Protein AF-A0A151XHG9-F1 (afdb_monomer_lite)

Organism: NCBI:txid64791

Foldseek 3Di:
DDDDDDDDDDDDDDPPPDCVVVPPPDDPPQDAAPQPRHRDDVVPDPRSVVVCCQAFVDWDQDPQQWIWGQGPVGIDIDGDGDPDPDPPDPVVVVVVVPPDPPDPVVD

Radius of gyration: 26.38 Å; chains: 1; bounding box: 72×54×46 Å

pLDDT: mean 71.73, std 15.81, range [33.88, 91.19]

Structure (mmCIF, N/CA/C/O backbone):
data_AF-A0A151XHG9-F1
#
_entry.id   AF-A0A151XHG9-F1
#
loop_
_atom_site.group_PDB
_atom_site.id
_atom_site.type_symbol
_atom_site.label_atom_id
_atom_site.label_alt_id
_atom_site.label_comp_id
_atom_site.label_asym_id
_atom_site.label_entity_id
_atom_site.label_seq_id
_atom_site.pdbx_PDB_ins_code
_atom_site.Cartn_x
_atom_site.Cartn_y
_atom_site.Cartn_z
_atom_site.occupancy
_atom_site.B_iso_or_equiv
_atom_site.auth_seq_id
_atom_site.auth_comp_id
_atom_site.auth_asym_id
_atom_site.auth_atom_id
_atom_site.pdbx_PDB_model_num
ATOM 1 N N . GLU A 1 1 ? 42.849 -40.693 25.758 1.00 36.78 1 GLU A N 1
ATOM 2 C CA . GLU A 1 1 ? 42.164 -42.001 25.734 1.00 36.78 1 GLU A CA 1
ATOM 3 C C . GLU A 1 1 ? 40.689 -41.804 25.390 1.00 36.78 1 GLU A C 1
ATOM 5 O O . GLU A 1 1 ? 40.116 -40.786 25.758 1.00 36.78 1 GLU A O 1
ATOM 10 N N . LYS A 1 2 ? 40.119 -42.702 24.584 1.00 40.78 2 LYS A N 1
ATOM 11 C CA . LYS A 1 2 ? 38.759 -42.645 24.020 1.00 40.78 2 LYS A CA 1
ATOM 12 C C . LYS A 1 2 ? 37.727 -43.204 25.010 1.00 40.78 2 LYS A C 1
ATOM 14 O O . LYS A 1 2 ? 37.977 -44.278 25.535 1.00 40.78 2 LYS A O 1
ATOM 19 N N . ASN A 1 3 ? 36.530 -42.610 25.104 1.00 33.88 3 ASN A N 1
ATOM 20 C CA . ASN A 1 3 ? 35.233 -43.331 25.051 1.00 33.88 3 ASN A CA 1
ATOM 21 C C . ASN A 1 3 ? 34.054 -42.344 25.157 1.00 33.88 3 ASN A C 1
ATOM 23 O O . ASN A 1 3 ? 33.968 -41.577 26.104 1.00 33.88 3 ASN A O 1
ATOM 27 N N . LYS A 1 4 ? 33.277 -42.133 24.087 1.00 40.12 4 LYS A N 1
ATOM 28 C CA . LYS A 1 4 ? 32.089 -42.883 23.604 1.00 40.12 4 LYS A CA 1
ATOM 29 C C . LYS A 1 4 ? 30.773 -42.502 24.305 1.00 40.12 4 LYS A C 1
ATOM 31 O O . LYS A 1 4 ? 30.485 -42.886 25.428 1.00 40.12 4 LYS A O 1
ATOM 36 N N . LYS A 1 5 ? 29.957 -41.791 23.519 1.00 43.19 5 LYS A N 1
ATOM 37 C CA . LYS A 1 5 ? 28.503 -41.566 23.626 1.00 43.19 5 LYS A CA 1
ATOM 38 C C . LYS A 1 5 ? 27.741 -42.911 23.638 1.00 43.19 5 LYS A C 1
ATOM 40 O O . LYS A 1 5 ? 28.252 -43.879 23.073 1.00 43.19 5 LYS A O 1
ATOM 45 N N . PRO A 1 6 ? 26.478 -42.943 24.101 1.00 39.62 6 PRO A N 1
ATOM 46 C CA . PRO A 1 6 ? 25.407 -42.823 23.106 1.00 39.62 6 PRO A CA 1
ATOM 47 C C . PRO A 1 6 ? 24.206 -42.000 23.604 1.00 39.62 6 PRO A C 1
ATOM 49 O O . PRO A 1 6 ? 23.639 -42.266 24.656 1.00 39.62 6 PRO A O 1
ATOM 52 N N . LYS A 1 7 ? 23.774 -41.013 22.809 1.00 37.59 7 LYS A N 1
ATOM 53 C CA . LYS A 1 7 ? 22.463 -40.369 22.970 1.00 37.59 7 LYS A CA 1
ATOM 54 C C . LYS A 1 7 ? 21.563 -40.946 21.883 1.00 37.59 7 LYS A C 1
ATOM 56 O O . LYS A 1 7 ? 21.885 -40.835 20.699 1.00 37.59 7 LYS A O 1
ATOM 61 N N . SER A 1 8 ? 20.537 -41.658 22.329 1.00 38.22 8 SER A N 1
ATOM 62 C CA . SER A 1 8 ? 19.598 -42.446 21.540 1.00 38.22 8 SER A CA 1
ATOM 63 C C . SER A 1 8 ? 18.892 -41.612 20.467 1.00 38.22 8 SER A C 1
ATOM 65 O O . SER A 1 8 ? 18.478 -40.476 20.692 1.00 38.22 8 SER A O 1
ATOM 67 N N . LYS A 1 9 ? 18.764 -42.207 19.279 1.00 39.91 9 LYS A N 1
ATOM 68 C CA . LYS A 1 9 ? 17.826 -41.810 18.228 1.00 39.91 9 LYS A CA 1
ATOM 69 C C . LYS A 1 9 ? 16.576 -42.677 18.382 1.00 39.91 9 LYS A C 1
ATOM 71 O O . LYS A 1 9 ? 16.724 -43.888 18.284 1.00 39.91 9 LYS A O 1
ATOM 76 N N . THR A 1 10 ? 15.391 -42.072 18.477 1.00 36.03 10 THR A N 1
ATOM 77 C CA . THR A 1 10 ? 14.143 -42.675 17.975 1.00 36.03 10 THR A CA 1
ATOM 78 C C . THR A 1 10 ? 13.274 -41.579 17.369 1.00 36.03 10 THR A C 1
ATOM 80 O O . THR A 1 10 ? 13.021 -40.547 17.983 1.00 36.03 10 THR A O 1
ATOM 83 N N . LYS A 1 11 ? 12.898 -41.811 16.112 1.00 41.81 11 LYS A N 1
ATOM 84 C CA . LYS A 1 11 ? 12.083 -40.972 15.235 1.00 41.81 11 LYS A CA 1
ATOM 85 C C . LYS A 1 11 ? 10.606 -41.051 15.641 1.00 41.81 11 LYS A C 1
ATOM 87 O O . LYS A 1 11 ? 10.107 -42.152 15.838 1.00 41.81 11 LYS A O 1
ATOM 92 N N . SER A 1 12 ? 9.890 -39.928 15.608 1.00 37.97 12 SER A N 1
ATOM 93 C CA . SER A 1 12 ? 8.513 -39.917 15.099 1.00 37.97 12 SER A CA 1
ATOM 94 C C . SER A 1 12 ? 8.226 -38.586 14.391 1.00 37.97 12 SER A C 1
ATOM 96 O O . SER A 1 12 ? 8.278 -37.503 14.961 1.00 37.97 12 SER A O 1
ATOM 98 N N . SER A 1 13 ? 8.097 -38.714 13.076 1.00 48.22 13 SER A N 1
ATOM 99 C CA . SER A 1 13 ? 7.214 -38.005 12.155 1.00 48.22 13 SER A CA 1
ATOM 100 C C . SER A 1 13 ? 6.588 -36.682 12.609 1.00 48.22 13 SER A C 1
ATOM 102 O O . SER A 1 13 ? 5.472 -36.639 13.118 1.00 48.22 13 SER A O 1
ATOM 104 N N . LYS A 1 14 ? 7.230 -35.583 12.223 1.00 44.34 14 LYS A N 1
ATOM 105 C CA . LYS A 1 14 ? 6.548 -34.528 11.469 1.00 44.34 14 LYS A CA 1
ATOM 106 C C . LYS A 1 14 ? 7.628 -33.807 10.677 1.00 44.34 14 LYS A C 1
ATOM 108 O O . LYS A 1 14 ? 8.478 -33.144 11.264 1.00 44.34 14 LYS A O 1
ATOM 113 N N . GLU A 1 15 ? 7.647 -33.992 9.359 1.00 53.84 15 GLU A N 1
ATOM 114 C CA . GLU A 1 15 ? 8.308 -33.039 8.467 1.00 53.84 15 GLU A CA 1
ATOM 115 C C . GLU A 1 15 ? 7.575 -31.708 8.636 1.00 53.84 15 GLU A C 1
ATOM 117 O O . GLU A 1 15 ? 6.627 -31.383 7.930 1.00 53.84 15 GLU A O 1
ATOM 122 N N . VAL A 1 16 ? 7.953 -30.960 9.665 1.00 59.44 16 VAL A N 1
ATOM 123 C CA . VAL A 1 16 ? 7.669 -29.538 9.701 1.00 59.44 16 VAL A CA 1
ATOM 124 C C . VAL A 1 16 ? 8.760 -28.933 8.846 1.00 59.44 16 VAL A C 1
ATOM 126 O O . VAL A 1 16 ? 9.941 -29.085 9.160 1.00 59.44 16 VAL A O 1
ATOM 129 N N . ALA A 1 17 ? 8.376 -28.299 7.743 1.00 61.91 17 ALA A N 1
ATOM 130 C CA . ALA A 1 17 ? 9.296 -27.510 6.945 1.00 61.91 17 ALA A CA 1
ATOM 131 C C . ALA A 1 17 ? 9.910 -26.428 7.850 1.00 61.91 17 ALA A C 1
ATOM 133 O O . ALA A 1 17 ? 9.299 -25.395 8.122 1.00 61.91 17 ALA A O 1
ATOM 134 N N . SER A 1 18 ? 11.102 -26.688 8.388 1.00 69.00 18 SER A N 1
ATOM 135 C CA . SER A 1 18 ? 11.849 -25.692 9.143 1.00 69.00 18 SER A CA 1
ATOM 136 C C . SER A 1 18 ? 12.304 -24.608 8.173 1.00 69.00 18 SER A C 1
ATOM 138 O O . SER A 1 18 ? 13.011 -24.890 7.206 1.00 69.00 18 SER A O 1
ATOM 140 N N . ALA A 1 19 ? 11.942 -23.357 8.460 1.00 66.50 19 ALA A N 1
ATOM 141 C CA . ALA A 1 19 ? 12.295 -22.189 7.649 1.00 66.50 19 ALA A CA 1
ATOM 142 C C . ALA A 1 19 ? 13.813 -22.029 7.419 1.00 66.50 19 ALA A C 1
ATOM 144 O O . ALA A 1 19 ? 14.227 -21.393 6.456 1.00 66.50 19 ALA A O 1
ATOM 145 N N . SER A 1 20 ? 14.653 -22.661 8.245 1.00 62.84 20 SER A N 1
ATOM 146 C CA . SER A 1 20 ? 16.107 -22.717 8.060 1.00 62.84 20 SER A CA 1
ATOM 147 C C . SER A 1 20 ? 16.543 -23.418 6.764 1.00 62.84 20 SER A C 1
ATOM 149 O O . SER A 1 20 ? 17.626 -23.132 6.269 1.00 62.84 20 SER A O 1
ATOM 151 N N . ILE A 1 21 ? 15.713 -24.294 6.185 1.00 65.19 21 ILE A N 1
ATOM 152 C CA . ILE A 1 21 ? 15.997 -24.980 4.909 1.00 65.19 21 ILE A CA 1
ATOM 153 C C . ILE A 1 21 ? 15.752 -24.047 3.706 1.00 65.19 21 ILE A C 1
ATOM 155 O O . ILE A 1 21 ? 16.326 -24.245 2.639 1.00 65.19 21 ILE A O 1
ATOM 159 N N . LEU A 1 22 ? 14.949 -22.987 3.869 1.00 61.66 22 LEU A N 1
ATOM 160 C CA . LEU A 1 22 ? 14.652 -22.024 2.798 1.00 61.66 22 LEU A CA 1
ATOM 161 C C . LEU A 1 22 ? 15.771 -21.006 2.558 1.00 61.66 22 LEU A C 1
ATOM 163 O O . LEU A 1 22 ? 15.710 -20.268 1.573 1.00 61.66 22 LEU A O 1
ATOM 167 N N . LEU A 1 23 ? 16.811 -20.987 3.396 1.00 61.09 23 LEU A N 1
ATOM 168 C CA . LEU A 1 23 ? 18.037 -20.236 3.130 1.00 61.09 23 LEU A CA 1
ATOM 169 C C . LEU A 1 23 ? 18.879 -20.983 2.086 1.00 61.09 23 LEU A C 1
ATOM 171 O O . LEU A 1 23 ? 20.014 -21.384 2.323 1.00 61.09 23 LEU A O 1
ATOM 175 N N . VAL A 1 24 ? 18.299 -21.193 0.905 1.00 67.44 24 VAL A N 1
ATOM 176 C CA . VAL A 1 24 ? 19.057 -21.540 -0.290 1.00 67.44 24 VAL A CA 1
ATOM 177 C C . VAL A 1 24 ? 19.919 -20.322 -0.587 1.00 67.44 24 VAL A C 1
ATOM 179 O O . VAL A 1 24 ? 19.406 -19.306 -1.062 1.00 67.44 24 VAL A O 1
ATOM 182 N N . SER A 1 25 ? 21.219 -20.421 -0.311 1.00 64.94 25 SER A N 1
ATOM 183 C CA . SER A 1 25 ? 22.229 -19.509 -0.846 1.00 64.94 25 SER A CA 1
ATOM 184 C C . SER A 1 25 ? 22.234 -19.641 -2.366 1.00 64.94 25 SER A C 1
ATOM 186 O O . SER A 1 25 ? 23.045 -20.353 -2.952 1.00 64.94 25 SER A O 1
ATOM 188 N N . LYS A 1 26 ? 21.262 -19.005 -3.023 1.00 63.41 26 LYS A N 1
ATOM 189 C CA . LYS A 1 26 ? 21.333 -18.736 -4.450 1.00 63.41 26 LYS A CA 1
ATOM 190 C C . LYS A 1 26 ? 22.461 -17.730 -4.609 1.00 63.41 26 LYS A C 1
ATOM 192 O O . LYS A 1 26 ? 22.422 -16.674 -3.981 1.00 63.41 26 LYS A O 1
ATOM 197 N N . GLU A 1 27 ? 23.426 -18.065 -5.460 1.00 70.88 27 GLU A N 1
ATOM 198 C CA . GLU A 1 27 ? 24.270 -17.097 -6.164 1.00 70.88 27 GLU A CA 1
ATOM 199 C C . GLU A 1 27 ? 23.465 -15.801 -6.371 1.00 70.88 27 GLU A C 1
ATOM 201 O O . GLU A 1 27 ? 22.305 -15.913 -6.807 1.00 70.88 27 GLU A O 1
ATOM 206 N N . PRO A 1 28 ? 23.992 -14.603 -6.053 1.00 63.72 28 PRO A N 1
ATOM 207 C CA . PRO A 1 28 ? 23.248 -13.368 -6.235 1.00 63.72 28 PRO A CA 1
ATOM 208 C C . PRO A 1 28 ? 22.986 -13.193 -7.731 1.00 63.72 28 PRO A C 1
ATOM 210 O O . PRO A 1 28 ? 23.786 -12.630 -8.477 1.00 63.72 28 PRO A O 1
ATOM 213 N N . ARG A 1 29 ? 21.850 -13.717 -8.205 1.00 65.31 29 ARG A N 1
ATOM 214 C CA . ARG A 1 29 ? 21.335 -13.390 -9.526 1.00 65.31 29 ARG A CA 1
ATOM 215 C C . ARG A 1 29 ? 21.208 -11.882 -9.509 1.00 65.31 29 ARG A C 1
ATOM 217 O O . ARG A 1 29 ? 20.562 -11.360 -8.602 1.00 65.31 29 ARG A O 1
ATOM 224 N N . LYS A 1 30 ? 21.877 -11.213 -10.454 1.00 67.94 30 LYS A N 1
ATOM 225 C CA . LYS A 1 30 ? 21.870 -9.751 -10.584 1.00 67.94 30 LYS A CA 1
ATOM 226 C C . LYS A 1 30 ? 20.447 -9.268 -10.314 1.00 67.94 30 LYS A C 1
ATOM 228 O O . LYS A 1 30 ? 19.541 -9.638 -11.059 1.00 67.94 30 LYS A O 1
ATOM 233 N N . ALA A 1 31 ? 20.245 -8.566 -9.201 1.00 75.31 31 ALA A N 1
ATOM 234 C CA . ALA A 1 31 ? 18.921 -8.128 -8.799 1.00 75.31 31 ALA A CA 1
ATOM 235 C C . ALA A 1 31 ? 18.453 -7.117 -9.846 1.00 75.31 31 ALA A C 1
ATOM 237 O O . ALA A 1 31 ? 19.023 -6.037 -9.995 1.00 75.31 31 ALA A O 1
ATOM 238 N N . VAL A 1 32 ? 17.482 -7.536 -10.649 1.00 87.31 32 VAL A N 1
ATOM 239 C CA . VAL A 1 32 ? 16.872 -6.698 -11.669 1.00 87.31 32 VAL A CA 1
ATOM 240 C C . VAL A 1 32 ? 15.624 -6.074 -11.060 1.00 87.31 32 VAL A C 1
ATOM 242 O O . VAL A 1 32 ? 14.815 -6.764 -10.440 1.00 87.31 32 VAL A O 1
ATOM 245 N N . CYS A 1 33 ? 15.457 -4.771 -11.251 1.00 88.62 33 CYS A N 1
ATOM 246 C CA . CYS A 1 33 ? 14.300 -4.035 -10.779 1.00 88.62 33 CYS A CA 1
ATOM 247 C C . CYS A 1 33 ? 13.014 -4.566 -11.431 1.00 88.62 33 CYS A C 1
ATOM 249 O O . CYS A 1 33 ? 12.894 -4.596 -12.659 1.00 88.62 33 CYS A O 1
ATOM 251 N N . ILE A 1 34 ? 12.022 -4.929 -10.612 1.00 89.31 34 ILE A N 1
ATOM 252 C CA . ILE A 1 34 ? 10.725 -5.460 -11.074 1.00 89.31 34 ILE A CA 1
ATOM 253 C C . ILE A 1 34 ? 9.935 -4.447 -11.921 1.00 89.31 34 ILE A C 1
ATOM 255 O O . ILE A 1 34 ? 9.169 -4.836 -12.798 1.00 89.31 34 ILE A O 1
ATOM 259 N N . PHE A 1 35 ? 10.160 -3.149 -11.709 1.00 88.44 35 PHE A N 1
ATOM 260 C CA . PHE A 1 35 ? 9.390 -2.075 -12.342 1.00 88.44 35 PHE A CA 1
ATOM 261 C C . PHE A 1 35 ? 9.932 -1.636 -13.709 1.00 88.44 35 PHE A C 1
ATOM 263 O O . PHE A 1 35 ? 9.181 -1.157 -14.557 1.00 88.44 35 PHE A O 1
ATOM 270 N N . CYS A 1 36 ? 11.240 -1.758 -13.943 1.00 89.94 36 CYS A N 1
ATOM 271 C CA . CYS A 1 36 ? 11.874 -1.223 -15.158 1.00 89.94 36 CYS A CA 1
ATOM 272 C C . CYS A 1 36 ? 12.952 -2.124 -15.770 1.00 89.94 36 CYS A C 1
ATOM 274 O O . CYS A 1 36 ? 13.547 -1.752 -16.779 1.00 89.94 36 CYS A O 1
ATOM 276 N N . LYS A 1 37 ? 13.179 -3.310 -15.198 1.00 88.44 37 LYS A N 1
ATOM 277 C CA . LYS A 1 37 ? 14.097 -4.333 -15.707 1.00 88.44 37 LYS A CA 1
ATOM 278 C C . LYS A 1 37 ? 15.575 -3.911 -15.796 1.00 88.44 37 LYS A C 1
ATOM 280 O O . LYS A 1 37 ? 16.351 -4.594 -16.457 1.00 88.44 37 LYS A O 1
ATOM 285 N N . SER A 1 38 ? 15.990 -2.839 -15.119 1.00 86.38 38 SER A N 1
ATOM 286 C CA . SER A 1 38 ? 17.404 -2.448 -15.012 1.00 86.38 38 SER A CA 1
ATOM 287 C C . SER A 1 38 ? 18.041 -2.913 -13.696 1.00 86.38 38 SER A C 1
ATOM 289 O O . SER A 1 38 ? 17.352 -3.355 -12.778 1.00 86.38 38 SER A O 1
ATOM 291 N N . SER A 1 39 ? 19.372 -2.872 -13.611 1.00 86.75 39 SER A N 1
ATOM 292 C CA . SER A 1 39 ? 20.146 -3.351 -12.458 1.00 86.75 39 SER A CA 1
ATOM 293 C C . SER A 1 39 ? 20.194 -2.312 -11.334 1.00 86.75 39 SER A C 1
ATOM 295 O O . SER A 1 39 ? 21.163 -1.564 -11.217 1.00 86.75 39 SER A O 1
ATOM 297 N N . HIS A 1 40 ? 19.137 -2.238 -10.533 1.00 87.69 40 HIS A N 1
ATOM 298 C CA . HIS A 1 40 ? 19.098 -1.473 -9.286 1.00 87.69 40 HIS A CA 1
ATOM 299 C C . HIS A 1 40 ? 18.068 -2.069 -8.323 1.00 87.69 40 HIS A C 1
ATOM 301 O O . HIS A 1 40 ? 17.211 -2.864 -8.718 1.00 87.69 40 HIS A O 1
ATOM 307 N N . GLU A 1 41 ? 18.138 -1.661 -7.057 1.00 85.12 41 GLU A N 1
ATOM 308 C CA . GLU A 1 41 ? 17.124 -1.998 -6.062 1.00 85.12 41 GLU A CA 1
ATOM 309 C C . GLU A 1 41 ? 15.783 -1.351 -6.399 1.00 85.12 41 GLU A C 1
ATOM 311 O O . GLU A 1 41 ? 15.715 -0.161 -6.686 1.00 85.12 41 GLU A O 1
ATOM 316 N N . SER A 1 42 ? 14.689 -2.100 -6.275 1.00 84.81 42 SER A N 1
ATOM 317 C CA . SER A 1 42 ? 13.337 -1.600 -6.554 1.00 84.81 42 SER A CA 1
ATOM 318 C C . SER A 1 42 ? 12.958 -0.329 -5.772 1.00 84.81 42 SER A C 1
ATOM 320 O O . SER A 1 42 ? 12.114 0.428 -6.241 1.00 84.81 42 SER A O 1
ATOM 322 N N . LEU A 1 43 ? 13.593 -0.075 -4.618 1.00 81.50 43 LEU A N 1
ATOM 323 C CA . LEU A 1 43 ? 13.419 1.136 -3.802 1.00 81.50 43 LEU A CA 1
ATOM 324 C C . LEU A 1 43 ? 13.967 2.403 -4.479 1.00 81.50 43 LEU A C 1
ATOM 326 O O . LEU A 1 43 ? 13.397 3.476 -4.317 1.00 81.50 43 LEU A O 1
ATOM 330 N N . ALA A 1 44 ? 15.044 2.280 -5.257 1.00 85.25 44 ALA A N 1
ATOM 331 C CA . ALA A 1 44 ? 15.661 3.389 -5.986 1.00 85.25 44 ALA A CA 1
ATOM 332 C C . ALA A 1 44 ? 15.010 3.632 -7.361 1.00 85.25 44 ALA A C 1
ATOM 334 O O . ALA A 1 44 ? 15.475 4.465 -8.137 1.00 85.25 44 ALA A O 1
ATOM 335 N N . CYS A 1 45 ? 13.950 2.889 -7.694 1.00 89.69 45 CYS A N 1
ATOM 336 C CA . CYS A 1 45 ? 13.285 3.012 -8.979 1.00 89.69 45 CYS A CA 1
ATOM 337 C C . CYS A 1 45 ? 12.317 4.195 -8.994 1.00 89.69 45 CYS A C 1
ATOM 339 O O . CYS A 1 45 ? 11.328 4.209 -8.262 1.00 89.69 45 CYS A O 1
ATOM 341 N N . GLU A 1 46 ? 12.522 5.133 -9.915 1.00 87.75 46 GLU A N 1
ATOM 342 C CA . GLU A 1 46 ? 11.614 6.267 -10.115 1.00 87.75 46 GLU A CA 1
ATOM 343 C C . GLU A 1 46 ? 10.180 5.809 -10.427 1.00 87.75 46 GLU A C 1
ATOM 345 O O . GLU A 1 46 ? 9.225 6.315 -9.846 1.00 87.75 46 GLU A O 1
ATOM 350 N N . LYS A 1 47 ? 10.014 4.778 -11.268 1.00 85.19 47 LYS A N 1
ATOM 351 C CA . LYS A 1 47 ? 8.687 4.227 -11.596 1.00 85.19 47 LYS A CA 1
ATOM 352 C C . LYS A 1 47 ? 7.984 3.641 -10.372 1.00 85.19 47 LYS A C 1
ATOM 354 O O . LYS A 1 47 ? 6.771 3.779 -10.248 1.00 85.19 47 LYS A O 1
ATOM 359 N N . ALA A 1 48 ? 8.737 3.007 -9.473 1.00 88.19 48 ALA A N 1
ATOM 360 C CA . ALA A 1 48 ? 8.196 2.491 -8.219 1.00 88.19 48 ALA A CA 1
ATOM 361 C C . ALA A 1 48 ? 7.789 3.630 -7.282 1.00 88.19 48 ALA A C 1
ATOM 363 O O . ALA A 1 48 ? 6.738 3.561 -6.651 1.00 88.19 48 ALA A O 1
ATOM 364 N N . HIS A 1 49 ? 8.594 4.692 -7.223 1.00 85.38 49 HIS A N 1
ATOM 365 C CA . HIS A 1 49 ? 8.301 5.864 -6.410 1.00 85.38 49 HIS A CA 1
ATOM 366 C C . HIS A 1 49 ? 7.043 6.589 -6.905 1.00 85.38 49 HIS A C 1
ATOM 368 O O . HIS A 1 49 ? 6.143 6.853 -6.111 1.00 85.38 49 HIS A O 1
ATOM 374 N N . VAL A 1 50 ? 6.931 6.837 -8.214 1.00 83.38 50 VAL A N 1
ATOM 375 C CA . VAL A 1 50 ? 5.749 7.469 -8.818 1.00 83.38 50 VAL A CA 1
ATOM 376 C C . VAL A 1 50 ? 4.505 6.607 -8.613 1.00 83.38 50 VAL A C 1
ATOM 378 O O . VAL A 1 50 ? 3.483 7.128 -8.180 1.00 83.38 50 VAL A O 1
ATOM 381 N N . ALA A 1 51 ? 4.582 5.292 -8.843 1.00 80.44 51 ALA A N 1
ATOM 382 C CA . ALA A 1 51 ? 3.454 4.392 -8.604 1.00 80.44 51 ALA A CA 1
ATOM 383 C C . ALA A 1 51 ? 3.053 4.357 -7.122 1.00 80.44 51 ALA A C 1
ATOM 385 O O . ALA A 1 51 ? 1.880 4.505 -6.800 1.00 80.44 51 ALA A O 1
ATOM 386 N N . GLY A 1 52 ? 4.017 4.229 -6.207 1.00 80.62 52 GLY A N 1
ATOM 387 C CA . GLY A 1 52 ? 3.753 4.236 -4.768 1.00 80.62 52 GLY A CA 1
ATOM 388 C C . GLY A 1 52 ? 3.118 5.542 -4.292 1.00 80.62 52 GLY A C 1
ATOM 389 O O . GLY A 1 52 ? 2.223 5.506 -3.447 1.00 80.62 52 GLY A O 1
ATOM 390 N N . LYS A 1 53 ? 3.537 6.672 -4.875 1.00 78.19 53 LYS A N 1
ATOM 391 C CA . LYS A 1 53 ? 2.946 7.984 -4.624 1.00 78.19 53 LYS A CA 1
ATOM 392 C C . LYS A 1 53 ? 1.524 8.064 -5.171 1.00 78.19 53 LYS A C 1
ATOM 394 O O . LYS A 1 53 ? 0.620 8.314 -4.401 1.00 78.19 53 LYS A O 1
ATOM 399 N N . LEU A 1 54 ? 1.288 7.742 -6.441 1.00 70.25 54 LEU A N 1
ATOM 400 C CA . LEU A 1 54 ? -0.061 7.755 -7.029 1.00 70.25 54 LEU A CA 1
ATOM 401 C C . LEU A 1 54 ? -1.046 6.833 -6.297 1.00 70.25 54 LEU A C 1
ATOM 403 O O . LEU A 1 54 ? -2.212 7.173 -6.145 1.00 70.25 54 LEU A O 1
ATOM 407 N N . MET A 1 55 ? -0.576 5.675 -5.833 1.00 70.88 55 MET A N 1
ATOM 408 C CA . MET A 1 55 ? -1.421 4.690 -5.157 1.00 70.88 55 MET A CA 1
ATOM 409 C C . MET A 1 55 ? -1.661 4.987 -3.676 1.00 70.88 55 MET A C 1
ATOM 411 O O . MET A 1 55 ? -2.577 4.405 -3.106 1.00 70.88 55 MET A O 1
ATOM 415 N N . THR A 1 56 ? -0.814 5.807 -3.043 1.00 75.00 56 THR A N 1
ATOM 416 C CA . THR A 1 56 ? -0.812 5.980 -1.582 1.00 75.00 56 THR A CA 1
ATOM 417 C C . THR A 1 56 ? -0.477 7.409 -1.138 1.00 75.00 56 THR A C 1
ATOM 419 O O . THR A 1 56 ? 0.073 7.584 -0.052 1.00 75.00 56 THR A O 1
ATOM 422 N N . ASP A 1 57 ? -0.730 8.431 -1.963 1.00 72.06 57 ASP A N 1
ATOM 423 C CA . ASP A 1 57 ? -0.291 9.814 -1.684 1.00 72.06 57 ASP A CA 1
ATOM 424 C C . ASP A 1 57 ? -0.969 10.370 -0.426 1.00 72.06 57 ASP A C 1
ATOM 426 O O . ASP A 1 57 ? -0.351 11.073 0.373 1.00 72.06 57 ASP A O 1
ATOM 430 N N . GLN A 1 58 ? -2.229 9.991 -0.192 1.00 78.50 58 GLN A N 1
ATOM 431 C CA . GLN A 1 58 ? -2.952 10.364 1.018 1.00 78.50 58 GLN A CA 1
ATOM 432 C C . GLN A 1 58 ? -2.813 9.279 2.087 1.00 78.50 58 GLN A C 1
ATOM 434 O O . GLN A 1 58 ? -3.627 8.361 2.200 1.00 78.50 58 GLN A O 1
ATOM 439 N N . LYS A 1 59 ? -1.763 9.403 2.905 1.00 87.12 59 LYS A N 1
ATOM 440 C CA . LYS A 1 59 ? -1.638 8.663 4.168 1.00 87.12 59 LYS A CA 1
ATOM 441 C C . LYS A 1 59 ? -2.032 9.560 5.330 1.00 87.12 59 LYS A C 1
ATOM 443 O O . LYS A 1 59 ? -1.443 10.619 5.531 1.00 87.12 59 LYS A O 1
ATOM 448 N N . HIS A 1 60 ? -2.977 9.106 6.135 1.00 88.81 60 HIS A N 1
ATOM 449 C CA . HIS A 1 60 ? -3.373 9.745 7.377 1.00 88.81 60 HIS A CA 1
ATOM 450 C C . HIS A 1 60 ? -2.982 8.857 8.556 1.00 88.81 60 HIS A C 1
ATOM 452 O O . HIS A 1 60 ? -3.483 7.744 8.694 1.00 88.81 60 HIS A O 1
ATOM 458 N N . ASN A 1 61 ? -2.084 9.336 9.417 1.00 88.88 61 ASN A N 1
ATOM 459 C CA . ASN A 1 61 ? -1.750 8.640 10.658 1.00 88.88 61 ASN A CA 1
ATOM 460 C C . ASN A 1 61 ? -2.788 8.987 11.727 1.00 88.88 61 ASN A C 1
ATOM 462 O O . ASN A 1 61 ? -2.924 10.143 12.125 1.00 88.88 61 ASN A O 1
ATOM 466 N N . LEU A 1 62 ? -3.514 7.977 12.193 1.00 87.81 62 LEU A N 1
ATOM 467 C CA . LEU A 1 62 ? -4.468 8.090 13.281 1.00 87.81 62 LEU A CA 1
ATOM 468 C C . LEU A 1 62 ? -3.735 8.058 14.630 1.00 87.81 62 LEU A C 1
ATOM 470 O O . LEU A 1 62 ? -2.632 7.532 14.771 1.00 87.81 62 LEU A O 1
ATOM 474 N N . LYS A 1 63 ? -4.392 8.584 15.667 1.00 86.25 63 LYS A N 1
ATOM 475 C CA . LYS A 1 63 ? -3.851 8.656 17.040 1.00 86.25 63 LYS A CA 1
ATOM 476 C C . LYS A 1 63 ? -3.606 7.287 17.688 1.00 86.25 63 LYS A C 1
ATOM 478 O O . LYS A 1 63 ? -2.954 7.210 18.720 1.00 86.25 63 LYS A O 1
ATOM 483 N N . ASN A 1 64 ? -4.166 6.225 17.119 1.00 84.44 64 ASN A N 1
ATOM 484 C CA . ASN A 1 64 ? -4.176 4.873 17.667 1.00 84.44 64 ASN A CA 1
ATOM 485 C C . ASN A 1 64 ? -3.160 3.938 16.986 1.00 84.44 64 ASN A C 1
ATOM 487 O O . ASN A 1 64 ? -3.407 2.739 16.918 1.00 84.44 64 ASN A O 1
ATOM 491 N N . GLU A 1 65 ? -2.057 4.487 16.4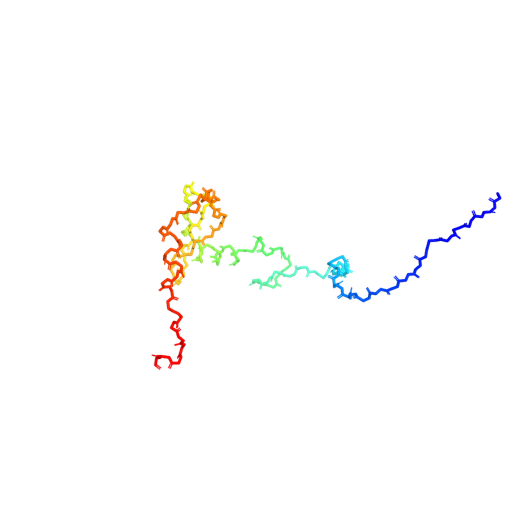65 1.00 87.25 65 GLU A N 1
ATOM 492 C CA . GLU A 1 65 ? -1.013 3.750 15.725 1.00 87.25 65 GLU A CA 1
ATOM 493 C C . GLU A 1 65 ? -1.504 3.073 14.430 1.00 87.25 65 GLU A C 1
ATOM 495 O O . GLU A 1 65 ? -0.803 2.243 13.846 1.00 87.25 65 GLU A O 1
ATOM 500 N N . LEU A 1 66 ? -2.700 3.435 13.958 1.00 89.12 66 LEU A N 1
ATOM 501 C CA . LEU A 1 66 ? -3.194 3.044 12.645 1.00 89.12 66 LEU A CA 1
ATOM 502 C C . LEU A 1 66 ? -2.848 4.112 11.610 1.00 89.12 66 LEU A C 1
ATOM 504 O O . LEU A 1 66 ? -2.849 5.308 11.892 1.00 89.12 66 LEU A O 1
ATOM 508 N N . THR A 1 67 ? -2.626 3.682 10.380 1.00 90.50 67 THR A N 1
ATOM 509 C CA . THR A 1 67 ? -2.435 4.541 9.217 1.00 90.50 67 THR A CA 1
ATOM 510 C C . THR A 1 67 ? -3.528 4.223 8.208 1.00 90.50 67 THR A C 1
ATOM 512 O O . THR A 1 67 ? -3.637 3.091 7.743 1.00 90.50 67 THR A O 1
ATOM 515 N N . ALA A 1 68 ? -4.342 5.215 7.863 1.00 90.62 68 ALA A N 1
ATOM 516 C CA . ALA A 1 68 ? -5.257 5.135 6.737 1.00 90.62 68 ALA A CA 1
ATOM 517 C C . ALA A 1 68 ? -4.528 5.560 5.461 1.00 90.62 68 ALA A C 1
ATOM 519 O O . ALA A 1 68 ? -3.882 6.601 5.430 1.00 90.62 68 ALA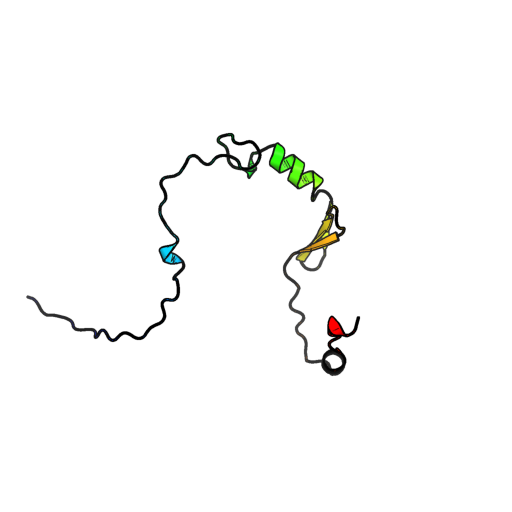 A O 1
ATOM 520 N N . CYS A 1 69 ? -4.636 4.756 4.418 1.00 87.94 69 CYS A N 1
ATOM 521 C CA . CYS A 1 69 ? -4.097 5.012 3.095 1.00 87.94 69 CYS A CA 1
ATOM 522 C C . CYS A 1 69 ? -5.269 5.108 2.119 1.00 87.94 69 CYS A C 1
ATOM 524 O O . CYS A 1 69 ? -6.057 4.166 2.013 1.00 87.94 69 CYS A O 1
ATOM 526 N N . GLU A 1 70 ? -5.397 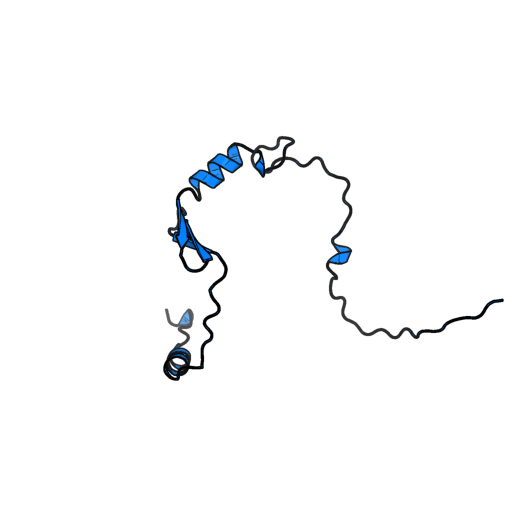6.224 1.413 1.00 86.25 70 GLU A N 1
ATOM 527 C CA . GLU A 1 70 ? -6.334 6.327 0.298 1.00 86.25 70 GLU A CA 1
ATOM 528 C C . GLU A 1 70 ? -5.795 5.536 -0.895 1.00 86.25 70 GLU A C 1
ATOM 530 O O . GLU A 1 70 ? -4.623 5.645 -1.253 1.00 86.25 70 GLU A O 1
ATOM 535 N N . THR A 1 71 ? -6.660 4.727 -1.496 1.00 82.00 71 THR A N 1
ATOM 536 C CA . THR A 1 71 ? -6.397 3.948 -2.707 1.00 82.00 71 THR A CA 1
ATOM 537 C C . THR A 1 71 ? -7.510 4.217 -3.719 1.00 82.00 71 THR A C 1
ATOM 539 O O . THR A 1 71 ? -8.549 4.778 -3.373 1.00 82.00 71 THR A O 1
ATOM 542 N N . HIS A 1 72 ? -7.369 3.740 -4.958 1.00 78.31 72 HIS A N 1
ATOM 543 C CA . HIS A 1 72 ? -8.444 3.837 -5.959 1.00 78.31 72 HIS A CA 1
ATOM 544 C C . HIS A 1 72 ? -9.753 3.131 -5.561 1.00 78.31 72 HIS A C 1
ATOM 546 O O . HIS A 1 72 ? -10.794 3.412 -6.146 1.00 78.31 72 HIS A O 1
ATOM 552 N N . LEU A 1 73 ? -9.711 2.220 -4.582 1.00 81.12 73 LEU A N 1
ATOM 553 C CA . LEU A 1 73 ? -10.883 1.519 -4.049 1.00 81.12 73 LEU A CA 1
ATOM 554 C C . LEU A 1 73 ? -11.456 2.199 -2.791 1.00 81.12 73 LEU A C 1
ATOM 556 O O . LEU A 1 73 ? -12.386 1.677 -2.182 1.00 81.12 73 LEU A O 1
ATOM 560 N N . GLY A 1 74 ? -10.904 3.349 -2.390 1.00 85.50 74 GLY A N 1
ATOM 561 C CA . GLY A 1 74 ? -11.246 4.067 -1.164 1.00 85.50 74 GLY A CA 1
ATOM 562 C C . GLY A 1 74 ? -10.180 3.943 -0.072 1.00 85.50 74 GLY A C 1
ATOM 563 O O . GLY A 1 74 ? -9.020 3.605 -0.326 1.00 85.50 74 GLY A O 1
ATOM 564 N N . TRP A 1 75 ? -10.577 4.246 1.164 1.00 89.44 75 TRP A N 1
ATOM 565 C CA . TRP A 1 75 ? -9.688 4.281 2.326 1.00 89.44 75 TRP A CA 1
ATOM 566 C C . TRP A 1 75 ? -9.418 2.883 2.890 1.00 89.44 75 TRP A C 1
ATOM 568 O O . TRP A 1 75 ? -10.339 2.176 3.292 1.00 89.44 75 TRP A O 1
ATOM 578 N N . THR A 1 76 ? -8.142 2.509 2.984 1.00 88.19 76 THR A N 1
ATOM 579 C CA . THR A 1 76 ? -7.679 1.277 3.643 1.00 88.19 76 THR A CA 1
ATOM 580 C C . THR A 1 76 ? -6.939 1.621 4.931 1.00 88.19 76 THR A C 1
ATOM 582 O O . THR A 1 76 ? -5.976 2.380 4.898 1.00 88.19 76 THR A O 1
ATOM 585 N N . VAL A 1 77 ? -7.341 1.053 6.071 1.00 91.19 77 VAL A N 1
ATOM 586 C CA . VAL A 1 77 ? -6.661 1.260 7.363 1.00 91.19 77 VAL A CA 1
ATOM 587 C C . VAL A 1 77 ? -5.705 0.099 7.645 1.00 91.19 77 VAL A C 1
ATOM 589 O O . VAL A 1 77 ? -6.095 -1.062 7.574 1.00 91.19 77 VAL A O 1
ATOM 592 N N . MET A 1 78 ? -4.452 0.405 7.976 1.00 88.06 78 MET A N 1
ATOM 593 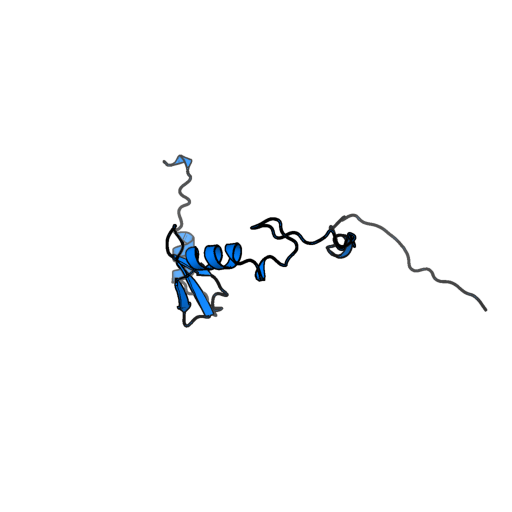C CA . MET A 1 78 ? -3.395 -0.561 8.291 1.00 88.06 78 MET A CA 1
ATOM 594 C C . MET A 1 78 ? -2.727 -0.209 9.623 1.00 88.06 78 MET A C 1
ATOM 596 O O . MET A 1 78 ? -2.780 0.934 10.060 1.00 88.06 78 MET A O 1
ATOM 600 N N . GLY A 1 79 ? -2.056 -1.168 10.257 1.00 89.25 79 GLY A N 1
ATOM 601 C CA . GLY A 1 79 ? -1.305 -0.938 11.494 1.00 89.25 79 GLY A CA 1
ATOM 602 C C . GLY A 1 79 ? -1.731 -1.865 12.622 1.00 89.25 79 GLY A C 1
ATOM 603 O O . GLY A 1 79 ? -2.537 -2.781 12.443 1.00 89.25 79 GLY A O 1
ATOM 604 N N . LYS A 1 80 ? -1.141 -1.654 13.796 1.00 85.56 80 LYS A N 1
ATOM 605 C CA . LYS A 1 80 ? -1.428 -2.474 14.967 1.00 85.56 80 LYS A CA 1
ATOM 606 C C . LYS A 1 80 ? -2.621 -1.879 15.699 1.00 85.56 80 LYS A C 1
ATOM 608 O O . LYS A 1 80 ? -2.559 -0.755 16.174 1.00 85.56 80 LYS A O 1
ATOM 613 N N . LEU A 1 81 ? -3.696 -2.651 15.815 1.00 82.56 81 LEU A N 1
ATOM 614 C CA . LEU A 1 81 ? -4.841 -2.225 16.606 1.00 82.56 81 LEU A CA 1
ATOM 615 C C . LEU A 1 81 ? -4.434 -2.128 18.092 1.00 82.56 81 LEU A C 1
ATOM 617 O O . LEU A 1 81 ? -3.778 -3.052 18.598 1.00 82.56 81 LEU A O 1
ATOM 621 N N . PRO A 1 82 ? -4.833 -1.065 18.814 1.00 80.81 82 PRO A N 1
ATOM 622 C CA . PRO A 1 82 ? -4.633 -0.997 20.252 1.00 80.81 82 PRO A CA 1
ATOM 623 C C . PRO A 1 82 ? -5.263 -2.214 20.923 1.00 80.81 82 PRO A C 1
ATOM 625 O O . PRO A 1 82 ? -6.408 -2.574 20.640 1.00 80.81 82 PRO A O 1
ATOM 628 N N . LYS A 1 83 ? -4.531 -2.845 21.844 1.00 76.88 83 LYS A N 1
ATOM 629 C CA . LYS A 1 83 ? -5.107 -3.883 22.701 1.00 76.88 83 LYS A CA 1
ATOM 630 C C . LYS A 1 83 ? -6.066 -3.213 23.675 1.00 76.88 83 LYS A C 1
ATOM 632 O O . LYS A 1 83 ? -5.651 -2.727 24.723 1.00 76.88 83 LYS A O 1
ATOM 637 N N . VAL A 1 84 ? -7.347 -3.196 23.327 1.00 71.56 84 VAL A N 1
ATOM 638 C CA . VAL A 1 84 ? -8.406 -2.888 24.284 1.00 71.56 84 VAL A CA 1
ATOM 639 C C . VAL A 1 84 ? -8.389 -4.014 25.313 1.00 71.56 84 VAL A C 1
ATOM 641 O O . VAL A 1 84 ? -8.659 -5.168 24.981 1.00 71.56 84 VAL A O 1
ATOM 644 N N . SER A 1 85 ? -8.013 -3.712 26.557 1.00 65.94 85 SER A N 1
ATOM 645 C CA . SER A 1 85 ? -8.151 -4.645 27.675 1.00 65.94 85 SER A CA 1
ATOM 646 C C . SER A 1 85 ? -9.639 -4.784 27.996 1.00 65.94 85 SER A C 1
ATOM 648 O O . SER A 1 85 ? -10.164 -4.147 28.908 1.00 65.94 85 SER A O 1
ATOM 650 N N . SER A 1 86 ? -10.338 -5.558 27.175 1.00 58.41 86 SER A N 1
ATOM 651 C CA . SER A 1 86 ? -11.740 -5.895 27.362 1.00 58.41 86 SER A CA 1
ATOM 652 C C . SER A 1 86 ? -11.863 -6.763 28.612 1.00 58.41 86 SER A C 1
ATOM 654 O O . SER A 1 86 ? -11.514 -7.943 28.595 1.00 58.41 86 SER A O 1
ATOM 656 N N . LYS A 1 87 ? -12.397 -6.193 29.695 1.00 67.62 87 LYS A N 1
ATOM 657 C CA . LYS A 1 87 ? -13.237 -6.989 30.597 1.00 67.62 87 LYS A CA 1
ATOM 658 C C . LYS A 1 87 ? -14.436 -7.439 29.754 1.00 67.62 87 LYS A C 1
ATOM 660 O O . LYS A 1 87 ? -14.954 -6.589 29.033 1.00 67.62 87 LYS A O 1
ATOM 665 N N . PRO A 1 88 ? -14.833 -8.722 29.770 1.00 63.06 88 PRO A N 1
ATOM 666 C CA . PRO A 1 88 ? -15.966 -9.172 28.972 1.00 63.06 88 PRO A CA 1
ATOM 667 C C . PRO A 1 88 ? -17.204 -8.392 29.414 1.00 63.06 88 PRO A C 1
ATOM 669 O O . PRO A 1 88 ? -17.669 -8.549 30.541 1.00 63.06 88 PRO A O 1
ATOM 672 N N . ASP A 1 89 ? -17.674 -7.499 28.550 1.00 70.25 89 ASP A N 1
ATOM 673 C CA . ASP A 1 89 ? -18.913 -6.772 28.757 1.00 70.25 89 ASP A CA 1
ATOM 674 C C . ASP A 1 89 ? -20.062 -7.627 28.215 1.00 70.25 89 ASP A C 1
ATOM 676 O O . ASP A 1 89 ? -19.991 -8.167 27.105 1.00 70.25 89 ASP A O 1
ATOM 680 N N . THR A 1 90 ? -21.117 -7.782 29.013 1.00 72.38 90 THR A N 1
ATOM 681 C CA . THR A 1 90 ? -22.270 -8.643 28.706 1.00 72.38 90 THR A CA 1
ATOM 682 C C . THR A 1 90 ? -22.888 -8.280 27.354 1.00 72.38 90 THR A C 1
ATOM 684 O O . THR A 1 90 ? -23.320 -9.161 26.614 1.00 72.38 90 THR A O 1
ATOM 687 N N . ALA A 1 91 ? -22.856 -6.998 26.975 1.00 70.75 91 ALA A N 1
ATOM 688 C CA . ALA A 1 91 ? -23.341 -6.526 25.683 1.00 70.75 91 ALA A CA 1
ATOM 689 C C . ALA A 1 91 ? -22.550 -7.100 24.494 1.00 70.75 91 ALA A C 1
ATOM 691 O O . ALA A 1 91 ? -23.145 -7.417 23.466 1.00 70.75 91 ALA A O 1
ATOM 692 N N . THR A 1 92 ? -21.231 -7.289 24.630 1.00 72.56 92 THR A N 1
ATOM 693 C CA . THR A 1 92 ? -20.388 -7.859 23.563 1.00 72.56 92 THR A CA 1
ATOM 694 C C . THR A 1 92 ? -20.649 -9.352 23.374 1.00 72.56 92 THR A C 1
ATOM 696 O O . THR A 1 92 ? -20.612 -9.852 22.256 1.00 72.56 92 THR A O 1
ATOM 699 N N . MET A 1 93 ? -20.961 -10.070 24.457 1.00 71.62 93 MET A N 1
ATOM 700 C CA . MET A 1 93 ? -21.386 -11.470 24.364 1.00 71.62 93 MET A CA 1
ATOM 701 C C . MET A 1 93 ? -22.741 -11.585 23.661 1.00 71.62 93 MET A C 1
ATOM 703 O O . MET A 1 93 ? -2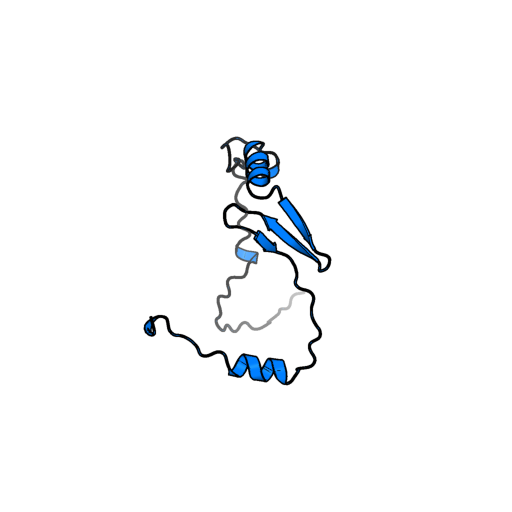2.901 -12.403 22.758 1.00 71.62 93 MET A O 1
ATOM 707 N N . VAL A 1 94 ? -23.700 -10.730 24.028 1.00 72.12 94 VAL A N 1
ATOM 708 C CA . VAL A 1 94 ? -25.038 -10.725 23.426 1.00 72.12 94 VAL A CA 1
ATOM 709 C C . VAL A 1 94 ? -24.962 -10.442 21.923 1.00 72.12 94 VAL A C 1
ATOM 711 O O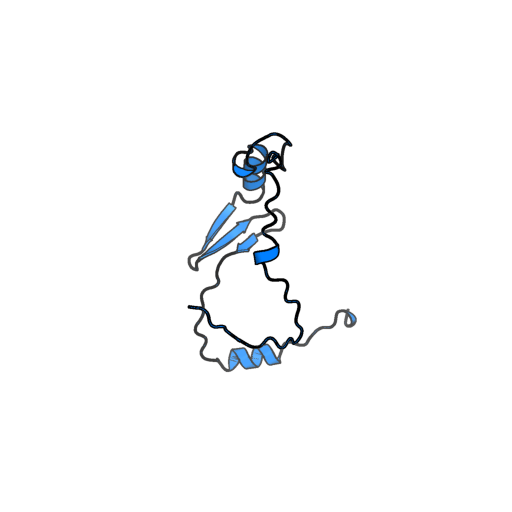 . VAL A 1 94 ? -25.549 -11.187 21.147 1.00 72.12 94 VAL A O 1
ATOM 714 N N . THR A 1 95 ? -24.185 -9.454 21.473 1.00 69.56 95 THR A N 1
ATOM 715 C CA . THR A 1 95 ? -24.053 -9.165 20.032 1.00 69.56 95 THR A CA 1
ATOM 716 C C . THR A 1 95 ? -23.402 -10.298 19.242 1.00 69.56 95 THR A C 1
ATOM 718 O O . THR A 1 95 ? -23.848 -10.575 18.132 1.00 69.56 95 THR A O 1
ATOM 721 N N . THR A 1 96 ? -22.413 -11.008 19.801 1.00 66.06 96 THR A N 1
ATOM 722 C CA . THR A 1 96 ? -21.838 -12.191 19.129 1.00 66.06 96 THR A CA 1
ATOM 723 C C . THR A 1 96 ? -22.828 -13.345 18.980 1.00 66.06 96 THR A C 1
ATOM 725 O O . THR A 1 96 ? -22.732 -14.098 18.018 1.00 66.06 96 THR A O 1
ATOM 728 N N . LEU A 1 97 ? -23.810 -13.463 19.879 1.00 69.50 97 LEU A N 1
ATOM 729 C CA . LEU A 1 97 ? -24.862 -14.482 19.793 1.00 69.50 97 LEU A CA 1
ATOM 730 C C . LEU A 1 97 ? -25.949 -14.139 18.760 1.00 69.50 97 LEU A C 1
ATOM 732 O O . LEU A 1 97 ? -26.685 -15.029 18.345 1.00 69.50 97 LEU A O 1
ATOM 736 N N . PHE A 1 98 ? -26.050 -12.875 18.337 1.00 64.31 98 PHE A N 1
ATOM 737 C CA . PHE A 1 98 ? -27.050 -12.407 17.369 1.00 64.31 98 PHE A CA 1
ATOM 738 C C . PHE A 1 98 ? -26.542 -12.326 15.923 1.00 64.31 98 PHE A C 1
ATOM 740 O O . PHE A 1 98 ? -27.291 -11.901 15.042 1.00 64.31 98 PHE A O 1
ATOM 747 N N . VAL A 1 99 ? -25.306 -12.752 15.642 1.00 69.12 99 VAL A N 1
ATOM 748 C CA . VAL A 1 99 ? -24.847 -12.924 14.258 1.00 69.12 99 VAL A CA 1
ATOM 749 C C . VAL A 1 99 ? -25.538 -14.158 13.685 1.00 69.12 99 VAL A C 1
ATOM 751 O O . VAL A 1 99 ? -25.095 -15.286 13.880 1.00 69.12 99 VAL A O 1
ATOM 754 N N . GLN A 1 100 ? -26.655 -13.941 12.995 1.00 62.97 100 GLN A N 1
ATOM 755 C CA . GLN A 1 100 ? -27.195 -14.948 12.095 1.00 62.97 100 GLN A CA 1
ATOM 756 C C . GLN A 1 100 ? -26.248 -15.058 10.903 1.00 62.97 100 GLN A C 1
ATOM 758 O O . GLN A 1 100 ? -26.018 -14.083 10.186 1.00 62.97 100 GLN A O 1
ATOM 763 N N . GLU A 1 101 ? -25.667 -16.241 10.720 1.00 65.62 101 GLU A N 1
ATOM 764 C CA . GLU A 1 101 ? -24.969 -16.585 9.490 1.00 65.62 101 GLU A CA 1
ATOM 765 C C . GLU A 1 101 ? -25.994 -16.558 8.352 1.00 65.62 101 GLU A C 1
ATOM 767 O O . GLU A 1 101 ? -26.779 -17.488 8.190 1.00 65.62 101 GLU A O 1
ATOM 772 N N . ALA A 1 102 ? -26.029 -15.468 7.585 1.00 63.06 102 ALA A N 1
ATOM 773 C CA . ALA A 1 102 ? -26.681 -15.485 6.286 1.00 63.06 102 ALA A CA 1
ATOM 774 C C . ALA A 1 102 ? -25.804 -16.341 5.373 1.00 63.06 102 ALA A C 1
ATOM 776 O O . ALA A 1 102 ? -24.664 -15.972 5.061 1.00 63.06 102 ALA A O 1
ATOM 777 N N . SER A 1 103 ? -26.302 -17.514 4.996 1.00 65.38 103 SER A N 1
ATOM 778 C CA . SER A 1 103 ? -25.610 -18.334 4.018 1.00 65.38 103 SER A CA 1
ATOM 779 C C . SER A 1 103 ? -25.767 -17.668 2.646 1.00 65.38 103 SER A C 1
ATOM 781 O O . SER A 1 103 ? -26.811 -17.085 2.362 1.00 65.38 103 SER A O 1
ATOM 783 N N . PRO A 1 104 ? -24.775 -17.740 1.745 1.00 63.31 104 PRO A N 1
ATOM 784 C CA . PRO A 1 104 ? -24.935 -17.229 0.381 1.00 63.31 104 PRO A CA 1
ATOM 785 C C . PRO A 1 104 ? -26.029 -17.966 -0.416 1.00 63.31 104 PRO A C 1
ATOM 787 O O . PRO A 1 104 ? -26.320 -17.575 -1.539 1.00 63.31 104 PRO A O 1
ATOM 790 N N . SER A 1 105 ? -26.615 -19.024 0.151 1.00 67.06 105 SER A N 1
ATOM 791 C CA . SER A 1 105 ? -27.775 -19.738 -0.380 1.00 67.06 105 SER A CA 1
ATOM 792 C C . SER A 1 105 ? -29.116 -19.077 -0.022 1.00 67.06 105 SER A C 1
ATOM 794 O O . SER A 1 105 ? -30.137 -19.496 -0.557 1.00 67.06 105 SER A O 1
ATOM 796 N N . ASP A 1 106 ? -29.125 -18.087 0.881 1.00 67.69 106 ASP A N 1
ATOM 797 C CA . ASP A 1 106 ? -30.313 -17.313 1.284 1.00 67.69 106 ASP A CA 1
ATOM 798 C C . ASP A 1 106 ? -30.566 -16.075 0.389 1.00 67.69 106 ASP A C 1
ATOM 800 O O . ASP A 1 106 ? -31.465 -15.282 0.678 1.00 67.69 106 ASP A O 1
ATOM 804 N N . LEU A 1 107 ? -29.772 -15.898 -0.679 1.00 57.19 107 LEU A N 1
ATOM 805 C CA . LEU A 1 107 ? -29.919 -14.859 -1.713 1.00 57.19 107 LEU A CA 1
ATOM 806 C C . LEU A 1 107 ? -30.577 -15.401 -2.987 1.00 57.19 107 LEU A C 1
ATOM 808 O O . LEU A 1 107 ? -30.120 -16.452 -3.491 1.00 57.19 107 LEU A O 1
#

Sequence (107 aa):
EKNKKPKSKTKSSKEVASASILLVSKEPRKAVCIFCKSSHESLACEKAHVAGKLMTDQKHNLKNELTACETHLGWTVMGKLPKVSSKPDTATMVTTLFVQEASPSDL

Secondary structure (DSSP, 8-state):
------------------GGGG-----------TTT-SSS-GGG-HHHHHHHHHHHS-EEE-TTSEEEEEETTEEEEEEPPP-------HHHHHHHHT-----GGG-